Protein AF-A0A8T6HHS9-F1 (afdb_monomer_lite)

Secondary structure (DSSP, 8-state):
------------HHHHHHHHHHHHHHHH-TTHHHHHHHHTTS-HHHHHHHHTTSPP---SPPPPPPSSPPPPGGGSHHHHHHHHHHHHTT--HHHHHHHHHHHHHHHHHTTT--GGG--HHHHHHHHHHHHTT-SS-HHHHHHHHHHHHHT-S-HHHHHHHHHHHHHHHHHHHHHHHHHHH--

pLDDT: mean 82.81, std 14.99, range [38.25, 95.88]

Sequence (183 aa):
MPPSSSSNSELSQPAIARHERLRSWWDSGSGGAMVYNELRRIPASVWTDALDRFPEDDGPEPVPPPDRPPARVVDLPEVLALRALLMDRRVAFDTV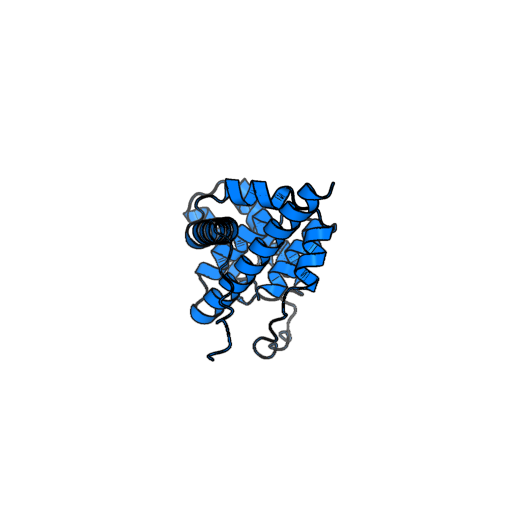DRWIRALTQATRMLDYERPLVWTADQVAGRLVQIVSGGEGSTWSTLEVVRELWDWHPDRPFIEAQSERLLVWLETLLADRDQGTAGS

Structure (mmCIF, N/CA/C/O backbone):
data_AF-A0A8T6HHS9-F1
#
_entry.id   AF-A0A8T6HHS9-F1
#
loop_
_atom_site.group_PDB
_atom_site.id
_atom_site.type_symbol
_atom_site.label_atom_id
_atom_site.label_alt_id
_atom_site.label_comp_id
_atom_site.label_asym_id
_atom_site.label_entity_id
_atom_site.label_seq_id
_atom_site.pdbx_PDB_ins_code
_atom_site.Cartn_x
_atom_site.Cartn_y
_atom_site.Cartn_z
_atom_site.occupancy
_atom_site.B_iso_or_equiv
_atom_site.auth_seq_id
_atom_site.auth_comp_id
_atom_site.auth_asym_id
_atom_site.auth_atom_id
_atom_site.pdbx_PDB_model_num
ATOM 1 N N . MET A 1 1 ? -20.884 46.497 1.859 1.00 46.91 1 MET A N 1
ATOM 2 C CA . MET A 1 1 ? -21.021 45.032 1.985 1.00 46.91 1 MET A CA 1
ATOM 3 C C . MET A 1 1 ? -19.978 44.381 1.099 1.00 46.91 1 MET A C 1
ATOM 5 O O . MET A 1 1 ? -20.001 44.663 -0.092 1.00 46.91 1 MET A O 1
ATOM 9 N N . PRO A 1 2 ? -19.101 43.529 1.635 1.00 38.38 2 PRO A N 1
ATOM 10 C CA . PRO A 1 2 ? -18.577 42.408 0.874 1.00 38.38 2 PRO A CA 1
ATOM 11 C C . PRO A 1 2 ? -19.141 41.099 1.452 1.00 38.38 2 PRO A C 1
ATOM 13 O O . PRO A 1 2 ? -19.185 40.953 2.676 1.00 38.38 2 PRO A O 1
ATOM 16 N N . PRO A 1 3 ? -19.598 40.151 0.621 1.00 53.94 3 PRO A N 1
ATOM 17 C CA . PRO A 1 3 ? -19.784 38.784 1.055 1.00 53.94 3 PRO A CA 1
ATOM 18 C C . PRO A 1 3 ? -18.560 37.925 0.709 1.00 53.94 3 PRO A C 1
ATOM 20 O O . PRO A 1 3 ? -17.785 38.232 -0.196 1.00 53.94 3 PRO A O 1
ATOM 23 N N . SER A 1 4 ? -18.510 36.804 1.422 1.00 41.66 4 SER A N 1
ATOM 24 C CA . SER A 1 4 ? -17.906 35.534 1.021 1.00 41.66 4 SER A CA 1
ATOM 25 C C . SER A 1 4 ? -16.429 35.337 1.341 1.00 41.66 4 SER A C 1
ATOM 27 O O . SER A 1 4 ? -15.538 35.457 0.508 1.00 41.66 4 SER A O 1
ATOM 29 N N . SER A 1 5 ? -16.241 34.951 2.604 1.00 40.31 5 SER A N 1
ATOM 30 C CA . SER A 1 5 ? -15.406 33.842 3.061 1.00 40.31 5 SER A CA 1
ATOM 31 C C . SER A 1 5 ? -14.833 32.964 1.947 1.00 40.31 5 SER A C 1
ATOM 33 O O . SER A 1 5 ? -15.553 32.196 1.307 1.00 40.31 5 SER A O 1
ATOM 35 N N . SER A 1 6 ? -13.515 33.017 1.795 1.00 38.25 6 SER A N 1
ATOM 36 C CA . SER A 1 6 ? -12.747 31.935 1.195 1.00 38.25 6 SER A CA 1
ATOM 37 C C . SER A 1 6 ? -12.799 30.737 2.141 1.00 38.25 6 SER A C 1
ATOM 39 O O . SER A 1 6 ? -12.168 30.740 3.197 1.00 38.25 6 SER A O 1
ATOM 41 N N . SER A 1 7 ? -13.577 29.722 1.778 1.00 43.09 7 SER A N 1
ATOM 42 C CA . SER A 1 7 ? -13.493 28.384 2.358 1.00 43.09 7 SER A CA 1
ATOM 43 C C . SER A 1 7 ? -12.181 27.733 1.917 1.00 43.09 7 SER A C 1
ATOM 45 O O . SER A 1 7 ? -12.165 26.942 0.982 1.00 43.09 7 SER A O 1
ATOM 47 N N . ASN A 1 8 ? -11.071 28.086 2.564 1.00 40.41 8 ASN A N 1
ATOM 48 C CA . ASN A 1 8 ? -9.883 27.242 2.548 1.00 40.41 8 ASN A CA 1
ATOM 49 C C . ASN A 1 8 ? -10.022 26.261 3.708 1.00 40.41 8 ASN A C 1
ATOM 51 O O . ASN A 1 8 ? -10.000 26.659 4.870 1.00 40.41 8 ASN A O 1
ATOM 55 N N . SER A 1 9 ? -10.223 24.991 3.371 1.00 45.00 9 SER A N 1
ATOM 56 C CA . SER A 1 9 ? -10.174 23.865 4.296 1.00 45.00 9 SER A CA 1
ATOM 57 C C . SER A 1 9 ? -8.789 23.803 4.944 1.00 45.00 9 SER A C 1
ATOM 59 O O . SER A 1 9 ? -7.873 23.177 4.418 1.00 45.00 9 SER A O 1
ATOM 61 N N . GLU A 1 10 ? -8.612 24.490 6.070 1.00 48.03 10 GLU A N 1
ATOM 62 C CA . GLU A 1 10 ? -7.454 24.305 6.937 1.00 48.03 10 GLU A CA 1
ATOM 63 C C . GLU A 1 10 ? -7.558 22.899 7.533 1.00 48.03 10 GLU A C 1
ATOM 65 O O . GLU A 1 10 ? -8.377 22.630 8.415 1.00 48.03 10 GLU A O 1
ATOM 70 N N . LEU A 1 11 ? -6.758 21.969 7.008 1.00 55.38 11 LEU A N 1
ATOM 71 C CA . LEU A 1 11 ? -6.528 20.688 7.664 1.00 55.38 11 LEU A CA 1
ATOM 72 C C . LEU A 1 11 ? -6.139 20.976 9.120 1.00 55.38 11 LEU A C 1
ATOM 74 O O . LEU A 1 11 ? -5.252 21.787 9.388 1.00 55.38 11 LEU A O 1
ATOM 78 N N . SER A 1 12 ? -6.825 20.344 10.074 1.00 68.31 12 SER A N 1
ATOM 79 C CA . SER A 1 12 ? -6.506 20.531 11.491 1.00 68.31 12 SER A CA 1
ATOM 80 C C . SER A 1 12 ? -5.028 20.177 11.747 1.00 68.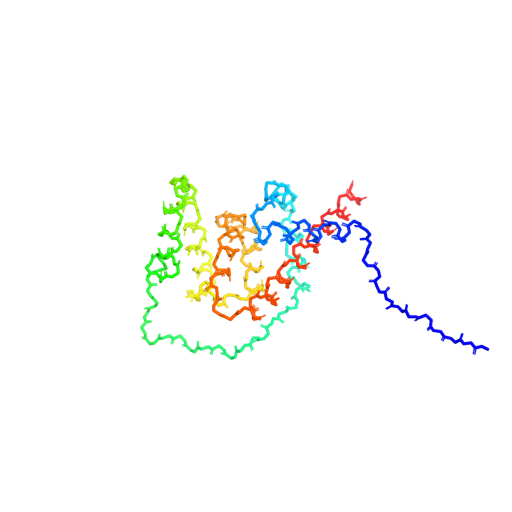31 12 SER A C 1
ATOM 82 O O . SER A 1 12 ? -4.503 19.254 11.128 1.00 68.31 12 SER A O 1
ATOM 84 N N . GLN A 1 13 ? -4.335 20.878 12.657 1.00 68.75 13 GLN A N 1
ATOM 85 C CA . GLN A 1 13 ? -2.924 20.585 12.993 1.00 68.75 13 GLN A CA 1
ATOM 86 C C . GLN A 1 13 ? -2.625 19.083 13.229 1.00 68.75 13 GLN A C 1
ATOM 88 O O . GLN A 1 13 ? -1.569 18.618 12.798 1.00 68.75 13 GLN A O 1
ATOM 93 N N . PRO A 1 14 ? -3.531 18.290 13.845 1.00 76.31 14 PRO A N 1
ATOM 94 C CA . PRO A 1 14 ? -3.365 16.840 13.950 1.00 76.31 14 PRO A CA 1
ATOM 95 C C . PRO A 1 14 ? -3.346 16.088 12.610 1.00 76.31 14 PRO A C 1
ATOM 97 O O . PRO A 1 14 ? -2.620 15.104 12.488 1.00 76.31 14 PRO A O 1
ATOM 100 N N . ALA A 1 15 ? -4.123 16.526 11.615 1.00 75.62 15 ALA A N 1
ATOM 101 C CA . ALA A 1 15 ? -4.155 15.928 10.278 1.00 75.62 15 ALA A CA 1
ATOM 102 C C . ALA A 1 15 ? -2.833 16.176 9.533 1.00 75.62 15 ALA A C 1
ATOM 104 O O . ALA A 1 15 ? -2.194 15.227 9.089 1.00 75.62 15 ALA A O 1
ATOM 105 N N . ILE A 1 16 ? -2.338 17.421 9.546 1.00 80.00 16 ILE A N 1
ATOM 106 C CA . ILE A 1 16 ? -1.045 17.791 8.938 1.00 80.00 16 ILE A CA 1
ATOM 107 C C . ILE A 1 16 ? 0.098 16.957 9.534 1.00 80.00 16 ILE A C 1
ATOM 109 O O . ILE A 1 16 ? 0.849 16.315 8.803 1.00 80.00 16 ILE A O 1
ATOM 113 N N . ALA A 1 17 ? 0.186 16.882 10.866 1.00 85.25 17 ALA A N 1
ATOM 114 C CA . ALA A 1 17 ? 1.224 16.096 11.533 1.00 85.25 17 ALA A CA 1
ATOM 115 C C . ALA A 1 17 ? 1.117 14.589 11.229 1.00 85.25 17 ALA A C 1
ATOM 117 O O . ALA A 1 17 ? 2.125 13.880 11.176 1.00 85.25 17 ALA A O 1
ATOM 118 N N . ARG A 1 18 ? -0.099 14.062 11.035 1.00 88.00 18 ARG A N 1
ATOM 119 C CA . ARG A 1 18 ? -0.305 12.665 10.637 1.00 88.00 18 ARG A CA 1
ATOM 120 C C . ARG A 1 18 ? 0.185 12.428 9.211 1.00 88.00 18 ARG A C 1
ATOM 122 O O . ARG A 1 18 ? 0.941 11.480 8.997 1.00 88.00 18 ARG A O 1
ATOM 129 N N . HIS A 1 19 ? -0.201 13.299 8.287 1.00 89.06 19 HIS A N 1
ATOM 130 C CA . HIS A 1 19 ? 0.193 13.236 6.888 1.00 89.06 19 HIS A CA 1
ATOM 131 C C . HIS A 1 19 ? 1.718 13.309 6.721 1.00 89.06 19 HIS A C 1
ATOM 133 O O . HIS A 1 19 ? 2.312 12.464 6.057 1.00 89.06 19 HIS A O 1
ATOM 139 N N . GLU A 1 20 ? 2.382 14.251 7.396 1.00 90.00 20 GLU A N 1
ATOM 140 C CA . GLU A 1 20 ? 3.845 14.386 7.365 1.00 90.00 20 GLU A CA 1
ATOM 141 C C . GLU A 1 20 ? 4.565 13.133 7.877 1.00 90.00 20 GLU A C 1
ATOM 143 O O . GLU A 1 20 ? 5.591 12.735 7.326 1.00 90.00 20 GLU A O 1
ATOM 148 N N . ARG A 1 21 ? 4.027 12.465 8.906 1.00 90.88 21 ARG A N 1
ATOM 149 C CA . ARG A 1 21 ? 4.598 11.205 9.413 1.00 90.88 21 ARG A CA 1
ATOM 150 C C . ARG A 1 21 ? 4.434 10.062 8.423 1.00 90.88 21 ARG A C 1
ATOM 152 O O . ARG A 1 21 ? 5.381 9.304 8.229 1.00 90.88 21 ARG A O 1
ATOM 159 N N . LEU A 1 22 ? 3.255 9.937 7.814 1.00 94.38 22 LEU A N 1
ATOM 160 C CA . LEU A 1 22 ? 3.012 8.944 6.770 1.00 94.38 22 LEU A CA 1
ATOM 161 C C . LEU A 1 22 ? 3.950 9.171 5.581 1.00 94.38 22 LEU A C 1
ATOM 163 O O . LEU A 1 22 ? 4.595 8.229 5.133 1.00 94.38 22 LEU A O 1
ATOM 167 N N . ARG A 1 23 ? 4.101 10.424 5.148 1.00 93.94 23 ARG A N 1
ATOM 168 C CA . ARG A 1 23 ? 5.021 10.819 4.079 1.00 93.94 23 ARG A CA 1
ATOM 169 C C . ARG A 1 23 ? 6.482 10.544 4.438 1.00 93.94 23 ARG A C 1
ATOM 171 O O . ARG A 1 23 ? 7.198 9.931 3.661 1.00 93.94 23 ARG A O 1
ATOM 178 N N . SER A 1 24 ? 6.917 10.894 5.650 1.00 93.31 24 SER A N 1
ATOM 179 C CA . SER A 1 24 ? 8.280 10.608 6.121 1.00 93.31 24 SER A CA 1
ATOM 180 C C . SER A 1 24 ? 8.592 9.108 6.125 1.00 93.31 24 SER A C 1
ATOM 182 O O . SER A 1 24 ? 9.685 8.702 5.714 1.00 93.31 24 SER A O 1
ATOM 184 N N . TRP A 1 25 ? 7.631 8.281 6.543 1.00 94.69 25 TRP A N 1
ATOM 185 C CA . TRP A 1 25 ? 7.747 6.830 6.429 1.00 94.69 25 TRP A CA 1
ATOM 186 C C . TRP A 1 25 ? 7.787 6.373 4.973 1.00 94.69 25 TRP A C 1
ATOM 188 O O . TRP A 1 25 ? 8.644 5.562 4.633 1.00 94.69 25 TRP A O 1
ATOM 198 N N . TRP A 1 26 ? 6.920 6.900 4.114 1.00 95.06 26 TRP A N 1
ATOM 199 C CA . TRP A 1 26 ? 6.887 6.542 2.700 1.00 95.06 26 TRP A CA 1
ATOM 200 C C . TRP A 1 26 ? 8.219 6.827 1.995 1.00 95.06 26 TRP A C 1
ATOM 202 O O . TRP A 1 26 ? 8.799 5.944 1.366 1.00 95.06 26 TRP A O 1
ATOM 212 N N . ASP A 1 27 ? 8.760 8.026 2.189 1.00 91.75 27 ASP A N 1
ATOM 213 C CA . ASP A 1 27 ? 9.940 8.486 1.459 1.00 91.75 27 ASP A CA 1
ATOM 214 C C . ASP A 1 27 ? 11.243 7.858 1.971 1.00 91.75 27 ASP A C 1
ATOM 216 O O . ASP A 1 27 ? 12.204 7.703 1.221 1.00 91.75 27 ASP A O 1
ATOM 220 N N . SER A 1 28 ? 11.316 7.514 3.262 1.00 88.50 28 SER A N 1
ATOM 221 C CA . SER A 1 28 ? 12.589 7.128 3.896 1.00 88.50 28 SER A CA 1
ATOM 222 C C . SER A 1 28 ? 12.554 5.829 4.699 1.00 88.50 28 SER A C 1
ATOM 224 O O . SER A 1 28 ? 13.580 5.408 5.232 1.00 88.50 28 SER A O 1
ATOM 226 N N . GLY A 1 29 ? 11.383 5.215 4.869 1.00 87.31 29 GLY A N 1
ATOM 227 C CA . GLY A 1 29 ? 11.155 4.114 5.812 1.00 87.31 29 GLY A CA 1
ATOM 228 C C . GLY A 1 29 ? 11.187 4.536 7.291 1.00 87.31 29 GLY A C 1
ATOM 229 O O . GLY A 1 29 ? 10.898 3.729 8.181 1.00 87.31 29 GLY A O 1
ATOM 230 N N . SER A 1 30 ? 11.515 5.797 7.593 1.00 87.19 30 SER A N 1
ATOM 231 C CA . SER A 1 30 ? 11.638 6.295 8.966 1.00 87.19 30 SER A CA 1
ATOM 232 C C . SER A 1 30 ? 10.291 6.322 9.678 1.00 87.19 30 SER A C 1
ATOM 234 O O . SER A 1 30 ? 9.280 6.734 9.128 1.00 87.19 30 SER A O 1
ATOM 236 N N . GLY A 1 31 ? 10.255 5.897 10.942 1.00 85.44 31 GLY A N 1
ATOM 237 C CA . GLY A 1 31 ? 9.013 5.917 11.722 1.00 85.44 31 GLY A CA 1
ATOM 238 C C . GLY A 1 31 ? 7.999 4.826 11.353 1.00 85.44 31 GLY A C 1
ATOM 239 O O . GLY A 1 31 ? 6.914 4.803 11.935 1.00 85.44 31 GLY A O 1
ATOM 240 N N . GLY A 1 32 ? 8.350 3.867 10.485 1.00 89.00 32 GLY A N 1
ATOM 241 C CA . GLY A 1 32 ? 7.439 2.793 10.070 1.00 89.00 32 GLY A CA 1
ATOM 242 C C . GLY A 1 32 ? 6.858 1.976 11.230 1.00 89.00 32 GLY A C 1
ATOM 243 O O . GLY A 1 32 ? 5.679 1.639 11.227 1.00 89.00 32 GLY A O 1
ATOM 244 N N . ALA A 1 33 ? 7.620 1.749 12.306 1.00 89.75 33 ALA A N 1
ATOM 245 C CA . ALA A 1 33 ? 7.109 1.062 13.499 1.00 89.75 33 ALA A CA 1
ATOM 246 C C . ALA A 1 33 ? 5.920 1.787 14.161 1.00 89.75 33 ALA A C 1
ATOM 248 O O . ALA A 1 33 ? 5.048 1.144 14.749 1.00 89.75 33 ALA A O 1
ATOM 249 N N . MET A 1 34 ? 5.872 3.118 14.087 1.00 90.44 34 MET A N 1
ATOM 250 C CA . MET A 1 34 ? 4.761 3.909 14.612 1.00 90.44 34 MET A CA 1
ATOM 251 C C . MET A 1 34 ? 3.539 3.792 13.700 1.00 90.44 34 MET A C 1
ATOM 253 O O . MET A 1 34 ? 2.471 3.435 14.191 1.00 90.44 34 MET A O 1
ATOM 257 N N . VAL A 1 35 ? 3.721 3.976 12.387 1.00 91.50 35 VAL A N 1
ATOM 258 C CA . VAL A 1 35 ? 2.655 3.818 11.380 1.00 91.50 35 VAL A CA 1
ATOM 259 C C . VAL A 1 35 ? 2.041 2.418 11.463 1.00 91.50 35 VAL A C 1
ATOM 261 O O . VAL A 1 35 ? 0.827 2.271 11.591 1.00 91.50 35 VAL A O 1
ATOM 264 N N . TYR A 1 36 ? 2.876 1.379 11.524 1.00 92.44 36 TYR A N 1
ATOM 265 C CA . TYR A 1 36 ? 2.446 -0.001 11.737 1.00 92.44 36 TYR A CA 1
ATOM 266 C C . TYR A 1 36 ? 1.564 -0.160 12.983 1.00 92.44 36 TYR A C 1
ATOM 268 O O . TYR A 1 36 ? 0.515 -0.806 12.939 1.00 92.44 36 TYR A O 1
ATOM 276 N N . ASN A 1 37 ? 1.983 0.419 14.112 1.00 91.75 37 ASN A N 1
ATOM 277 C CA . ASN A 1 37 ? 1.241 0.321 15.365 1.00 91.75 37 ASN A CA 1
ATOM 278 C C . ASN A 1 37 ? -0.114 1.032 15.320 1.00 91.75 37 ASN A C 1
ATOM 280 O O . ASN A 1 37 ? -1.034 0.603 16.020 1.00 91.75 37 ASN A O 1
ATOM 284 N N . GLU A 1 38 ? -0.238 2.098 14.533 1.00 91.12 38 GLU A N 1
ATOM 285 C CA . GLU A 1 38 ? -1.504 2.793 14.328 1.00 91.12 38 GLU A CA 1
ATOM 286 C C . GLU A 1 38 ? -2.431 1.987 13.405 1.00 91.12 38 GLU A C 1
ATOM 288 O O . GLU A 1 38 ? -3.575 1.726 13.785 1.00 91.12 38 GLU A O 1
ATOM 293 N N . LEU A 1 39 ? -1.921 1.514 12.261 1.00 92.12 39 LEU A N 1
ATOM 294 C CA . LEU A 1 39 ? -2.693 0.770 11.259 1.00 92.12 39 LEU A CA 1
ATOM 295 C C . LEU A 1 39 ? -3.185 -0.590 11.769 1.00 92.12 39 LEU A C 1
ATOM 297 O O . LEU A 1 39 ? -4.332 -0.964 11.531 1.00 92.12 39 LEU A O 1
ATOM 301 N N . ARG A 1 40 ? -2.362 -1.331 12.526 1.00 91.62 40 ARG A N 1
ATOM 302 C CA . ARG A 1 40 ? -2.722 -2.680 13.015 1.00 91.62 40 ARG A CA 1
ATOM 303 C C . ARG A 1 40 ? -3.904 -2.708 13.991 1.00 91.62 40 ARG A C 1
ATOM 305 O O . ARG A 1 40 ? -4.339 -3.787 14.380 1.00 91.62 40 ARG A O 1
ATOM 312 N N . ARG A 1 41 ? -4.341 -1.545 14.481 1.00 90.44 41 ARG A N 1
ATOM 313 C CA . ARG A 1 41 ? -5.452 -1.395 15.436 1.00 90.44 41 ARG A CA 1
ATOM 314 C C . ARG A 1 41 ? -6.761 -0.995 14.757 1.00 90.44 41 ARG A C 1
ATOM 316 O O . ARG A 1 41 ? -7.768 -0.865 15.444 1.00 90.44 41 ARG A O 1
ATOM 323 N N . ILE A 1 42 ? -6.743 -0.764 13.447 1.00 92.06 42 ILE A N 1
ATOM 324 C CA . ILE A 1 42 ? -7.921 -0.342 12.694 1.00 92.06 42 ILE A CA 1
ATOM 325 C C . ILE A 1 42 ? -8.787 -1.577 12.393 1.00 92.06 42 ILE A C 1
ATOM 327 O O . ILE A 1 42 ? -8.267 -2.544 11.828 1.00 92.06 42 ILE A O 1
ATOM 331 N N . PRO A 1 43 ? -10.082 -1.579 12.758 1.00 92.19 43 PRO A N 1
ATOM 332 C CA . PRO A 1 43 ? -10.982 -2.694 12.475 1.00 92.19 43 PRO A CA 1
ATOM 333 C C . PRO A 1 43 ? -11.308 -2.783 10.977 1.00 92.19 43 PRO A C 1
ATOM 335 O O . PRO A 1 43 ? -11.392 -1.763 10.298 1.00 92.19 43 PRO A O 1
ATOM 338 N N . ALA A 1 44 ? -11.540 -3.997 10.465 1.00 92.56 44 ALA A N 1
ATOM 339 C CA . ALA A 1 44 ? -11.784 -4.251 9.037 1.00 92.56 44 ALA A CA 1
ATOM 340 C C . ALA A 1 44 ? -12.973 -3.463 8.443 1.00 92.56 44 ALA A C 1
ATOM 342 O O . ALA A 1 44 ? -12.953 -3.123 7.262 1.00 92.56 44 ALA A O 1
ATOM 343 N N . SER A 1 45 ? -13.979 -3.118 9.255 1.00 93.06 45 SER A N 1
ATOM 344 C CA . SER A 1 45 ? -15.088 -2.260 8.820 1.00 93.06 45 SER A CA 1
ATOM 345 C C . SER A 1 45 ? -14.603 -0.874 8.393 1.00 93.06 45 SER A C 1
ATOM 347 O O . SER A 1 45 ? -14.939 -0.430 7.309 1.00 93.06 45 SER A O 1
ATOM 349 N N . VAL A 1 46 ? -13.711 -0.250 9.170 1.00 94.56 46 VAL A N 1
ATOM 350 C CA . VAL A 1 46 ? -13.139 1.069 8.842 1.00 94.56 46 VAL A CA 1
ATOM 351 C C . VAL A 1 46 ? -12.286 1.001 7.574 1.00 94.56 46 VAL A C 1
ATOM 353 O O . VAL A 1 46 ? -12.308 1.928 6.770 1.00 94.56 46 VAL A O 1
ATOM 356 N N . TRP A 1 47 ? -11.578 -0.114 7.358 1.00 94.62 47 TRP A N 1
ATOM 357 C CA . TRP A 1 47 ? -10.867 -0.361 6.100 1.00 94.62 47 TRP A CA 1
ATOM 358 C C . TRP A 1 47 ? -11.804 -0.364 4.891 1.00 94.62 47 TRP A C 1
ATOM 360 O O . TRP A 1 47 ? -11.507 0.271 3.882 1.00 94.62 47 TRP A O 1
ATOM 370 N N . THR A 1 48 ? -12.935 -1.054 5.020 1.00 93.12 48 THR A N 1
ATOM 371 C CA . THR A 1 48 ? -13.946 -1.168 3.964 1.00 93.12 48 THR A CA 1
ATOM 372 C C . THR A 1 48 ? -14.624 0.180 3.711 1.00 93.12 48 THR A C 1
ATOM 374 O O . THR A 1 48 ? -14.603 0.667 2.586 1.00 93.12 48 THR A O 1
ATOM 377 N N . ASP A 1 49 ? -15.091 0.852 4.766 1.00 92.56 49 ASP A N 1
ATOM 378 C CA . ASP A 1 49 ? -15.770 2.149 4.670 1.00 92.56 49 ASP A CA 1
ATOM 379 C C . ASP A 1 49 ? -14.875 3.236 4.045 1.00 92.56 49 ASP A C 1
ATOM 381 O O . ASP A 1 49 ? -15.356 4.177 3.411 1.00 92.56 49 ASP A O 1
ATOM 385 N N . ALA A 1 50 ? -13.558 3.183 4.269 1.00 92.81 50 ALA A N 1
ATOM 386 C CA . ALA A 1 50 ? -12.615 4.111 3.645 1.00 92.81 50 ALA A CA 1
ATOM 387 C C . ALA A 1 50 ? -12.351 3.783 2.175 1.00 92.81 50 ALA A C 1
ATOM 389 O O . ALA A 1 50 ? -12.169 4.705 1.385 1.00 92.81 50 ALA A O 1
ATOM 390 N N . LEU A 1 51 ? -12.327 2.501 1.796 1.00 93.19 51 LEU A N 1
ATOM 391 C CA . LEU A 1 51 ? -12.216 2.093 0.394 1.00 93.19 51 LEU A CA 1
ATOM 392 C C . LEU A 1 51 ? -13.449 2.512 -0.411 1.00 93.19 51 LEU A C 1
ATOM 394 O O . LEU A 1 51 ? -13.286 3.045 -1.499 1.00 93.19 51 LEU A O 1
ATOM 398 N N . ASP A 1 52 ? -14.654 2.379 0.145 1.00 90.81 52 ASP A N 1
ATOM 399 C CA . ASP A 1 52 ? -15.899 2.790 -0.526 1.00 90.81 52 ASP A CA 1
ATOM 400 C C . ASP A 1 52 ? -15.951 4.302 -0.827 1.00 90.81 52 ASP A C 1
ATOM 402 O O . ASP A 1 52 ? -16.670 4.753 -1.718 1.00 90.81 52 ASP A O 1
ATOM 406 N N . ARG A 1 53 ? -15.186 5.106 -0.078 1.00 90.12 53 ARG A N 1
ATOM 407 C CA . ARG A 1 53 ? -15.018 6.552 -0.298 1.00 90.12 53 ARG A CA 1
ATOM 408 C C . ARG A 1 53 ? -13.793 6.894 -1.143 1.00 90.12 53 ARG A C 1
ATOM 410 O O . ARG A 1 53 ? -13.564 8.075 -1.408 1.00 90.12 53 ARG A O 1
ATOM 417 N N . PHE A 1 54 ? -12.980 5.906 -1.510 1.00 90.69 54 PHE A N 1
ATOM 418 C CA . PHE A 1 54 ? -11.734 6.138 -2.217 1.00 90.69 54 PHE A CA 1
ATOM 419 C C . PHE A 1 54 ? -12.018 6.293 -3.713 1.00 90.69 54 PHE A C 1
ATOM 421 O O . PHE A 1 54 ? -12.518 5.354 -4.327 1.00 90.69 54 PHE A O 1
ATOM 428 N N . PRO A 1 55 ? -11.754 7.469 -4.311 1.00 82.56 55 PRO A N 1
ATOM 429 C CA . PRO A 1 55 ? -12.034 7.674 -5.723 1.00 82.56 55 PRO A CA 1
ATOM 430 C C . PRO A 1 55 ? -11.191 6.714 -6.558 1.00 82.56 55 PRO A C 1
ATOM 432 O O . PRO A 1 55 ? -9.962 6.721 -6.440 1.00 82.56 55 PRO A O 1
ATOM 435 N N . GLU A 1 56 ? -11.853 5.918 -7.395 1.00 78.50 56 GLU A N 1
ATOM 436 C CA . GLU A 1 56 ? -11.199 5.101 -8.415 1.00 78.50 56 GLU A CA 1
ATOM 437 C C . GLU A 1 56 ? -10.431 6.012 -9.381 1.00 78.50 56 GLU A C 1
ATOM 439 O O . GLU A 1 56 ? -10.857 7.130 -9.684 1.00 78.50 56 GLU A O 1
ATOM 444 N N . ASP A 1 57 ? -9.262 5.555 -9.816 1.00 75.00 57 ASP A N 1
ATOM 445 C CA . ASP A 1 57 ? -8.527 6.188 -10.905 1.00 75.00 57 ASP A CA 1
ATOM 446 C C . ASP A 1 57 ? -8.737 5.331 -12.136 1.00 75.00 57 ASP A C 1
ATOM 448 O O . ASP A 1 57 ? -8.256 4.201 -12.198 1.00 75.00 57 ASP A O 1
ATOM 452 N N . ASP A 1 58 ? -9.479 5.881 -13.098 1.00 61.34 58 ASP A N 1
ATOM 453 C CA . ASP A 1 58 ? -9.750 5.221 -14.374 1.00 61.34 58 ASP A CA 1
ATOM 454 C C . ASP A 1 58 ? -8.449 4.870 -15.117 1.00 61.34 58 ASP A C 1
ATOM 456 O O . ASP A 1 58 ? -8.454 3.980 -15.968 1.00 61.34 58 ASP A O 1
ATOM 460 N N . GLY A 1 59 ? -7.333 5.535 -14.777 1.00 60.00 59 GLY A N 1
ATOM 461 C CA . GLY A 1 59 ? -6.007 5.226 -15.287 1.00 60.00 59 GLY A CA 1
ATOM 462 C C . GLY A 1 59 ? -5.908 5.290 -16.819 1.00 60.00 59 GLY A C 1
ATOM 463 O O . GLY A 1 59 ? -6.830 5.707 -17.526 1.00 60.00 59 GLY A O 1
ATOM 464 N N . PRO A 1 60 ? -4.750 4.930 -17.388 1.00 56.59 60 PRO A N 1
ATOM 465 C CA . PRO A 1 60 ? -4.664 4.638 -18.812 1.00 56.59 60 PRO A CA 1
ATOM 466 C C . PRO A 1 60 ? -5.400 3.328 -19.143 1.00 56.59 60 PRO A C 1
ATOM 468 O O . PRO A 1 60 ? -5.480 2.422 -18.317 1.00 56.59 60 PRO A O 1
ATOM 471 N N . GLU A 1 61 ? -5.900 3.219 -20.378 1.00 51.22 61 GLU A N 1
ATOM 472 C CA . GLU A 1 61 ? -6.661 2.058 -20.859 1.00 51.22 61 GLU A CA 1
ATOM 473 C C . GLU A 1 61 ? -5.910 0.735 -20.575 1.00 51.22 61 GLU A C 1
ATOM 475 O O . GLU A 1 61 ? -4.713 0.635 -20.879 1.00 51.22 61 GLU A O 1
ATOM 480 N N . PRO A 1 62 ? -6.574 -0.282 -19.990 1.00 49.84 62 PRO A N 1
ATOM 481 C CA . PRO A 1 62 ? -5.918 -1.522 -19.602 1.00 49.84 62 PRO A CA 1
ATOM 482 C C . PRO A 1 62 ? -5.305 -2.214 -20.820 1.00 49.84 62 PRO A C 1
ATOM 484 O O . PRO A 1 62 ? -5.971 -2.472 -21.825 1.00 49.84 62 PRO A O 1
ATOM 487 N N . VAL A 1 63 ? -4.017 -2.551 -20.725 1.00 51.28 63 VAL A N 1
ATOM 488 C CA . VAL A 1 63 ? -3.341 -3.333 -21.763 1.00 51.28 63 VAL A CA 1
ATOM 489 C C . VAL A 1 63 ? -3.902 -4.758 -21.717 1.00 51.28 63 VAL A C 1
ATOM 491 O O . VAL A 1 63 ? -3.877 -5.375 -20.649 1.00 51.28 63 VAL A O 1
ATOM 494 N N . PRO A 1 64 ? -4.400 -5.311 -22.840 1.00 44.75 64 PRO A N 1
ATOM 495 C CA . PRO A 1 64 ? -4.966 -6.650 -22.845 1.00 44.75 64 PRO A CA 1
ATOM 496 C C . PRO A 1 64 ? -3.932 -7.684 -22.374 1.00 44.75 64 PRO A C 1
ATOM 498 O O . PRO A 1 64 ? -2.739 -7.555 -22.681 1.00 44.75 64 PRO A O 1
ATOM 501 N N . PRO A 1 65 ? -4.374 -8.714 -21.628 1.00 47.06 65 PRO A N 1
ATOM 502 C CA . PRO A 1 65 ? -3.477 -9.722 -21.088 1.00 47.06 65 PRO A CA 1
ATOM 503 C C . PRO A 1 65 ? -2.725 -10.428 -22.227 1.00 47.06 65 PRO A C 1
ATOM 505 O O . PRO A 1 65 ? -3.299 -10.660 -23.294 1.00 47.06 65 PRO A O 1
ATOM 508 N N . PRO A 1 66 ? -1.440 -10.772 -22.034 1.00 51.44 66 PRO A N 1
ATOM 509 C CA . PRO A 1 66 ? -0.656 -11.439 -23.066 1.00 51.44 66 PRO A CA 1
ATOM 510 C C . PRO A 1 66 ? -1.270 -12.797 -23.446 1.00 51.44 66 PRO A C 1
ATOM 512 O O . PRO A 1 66 ? -1.793 -13.511 -22.595 1.00 51.44 66 PRO A O 1
ATOM 515 N N . ASP A 1 67 ? -1.108 -13.212 -24.709 1.00 61.72 67 ASP A N 1
ATOM 516 C CA . ASP A 1 67 ? -1.612 -14.497 -25.244 1.00 61.72 67 ASP A CA 1
ATOM 517 C C . ASP A 1 67 ? -1.047 -15.747 -24.540 1.00 61.72 67 ASP A C 1
ATOM 519 O O . ASP A 1 67 ? -1.495 -16.874 -24.769 1.00 61.72 67 ASP A O 1
ATOM 523 N N . ARG A 1 68 ? -0.013 -15.580 -23.708 1.00 59.81 68 ARG A N 1
ATOM 524 C CA . ARG A 1 68 ? 0.588 -16.653 -22.915 1.00 59.81 68 ARG A CA 1
ATOM 525 C C . ARG A 1 68 ? 0.179 -16.505 -21.456 1.00 59.81 68 ARG A C 1
ATOM 527 O O . ARG A 1 68 ? 0.156 -15.380 -20.961 1.00 59.81 68 ARG A O 1
ATOM 534 N N . PRO A 1 69 ? -0.054 -17.629 -20.750 1.00 57.12 69 PRO A N 1
ATOM 535 C CA . PRO A 1 69 ? -0.318 -17.585 -19.320 1.00 57.12 69 PRO A CA 1
ATOM 536 C C . PRO A 1 69 ? 0.787 -16.778 -18.625 1.00 57.12 69 PRO A C 1
ATOM 538 O O . PRO A 1 69 ? 1.961 -16.939 -18.991 1.00 57.12 69 PRO A O 1
ATOM 541 N N . PRO A 1 70 ? 0.433 -15.908 -17.662 1.00 62.38 70 PRO A N 1
ATOM 542 C CA . PRO A 1 70 ? 1.415 -15.086 -16.979 1.00 62.38 70 PRO A CA 1
ATOM 543 C C . PRO A 1 70 ? 2.488 -15.989 -16.373 1.00 62.38 70 PRO A C 1
ATOM 545 O O . PRO A 1 70 ? 2.210 -17.113 -15.933 1.00 62.38 70 PRO A O 1
ATOM 548 N N . ALA A 1 71 ? 3.733 -15.507 -16.367 1.00 68.31 71 ALA A N 1
ATOM 549 C CA . ALA A 1 71 ? 4.790 -16.170 -15.619 1.00 68.31 71 ALA A CA 1
ATOM 550 C C . ALA A 1 71 ? 4.297 -16.425 -14.186 1.00 68.31 71 ALA A C 1
ATOM 552 O O . ALA A 1 71 ? 3.477 -15.668 -13.652 1.00 68.31 71 ALA A O 1
ATOM 553 N N . ARG A 1 72 ? 4.784 -17.494 -13.541 1.00 80.25 72 ARG A N 1
ATOM 554 C CA . ARG A 1 72 ? 4.490 -17.668 -12.114 1.00 80.25 72 ARG A CA 1
ATOM 555 C C . ARG A 1 72 ? 4.912 -16.378 -11.424 1.00 80.25 72 ARG A C 1
ATOM 557 O O . ARG A 1 72 ? 5.985 -15.870 -11.709 1.00 80.25 72 ARG A O 1
ATOM 564 N N . VAL A 1 73 ? 4.092 -15.868 -10.511 1.00 82.12 73 VAL A N 1
ATOM 565 C CA . VAL A 1 73 ? 4.356 -14.573 -9.863 1.00 82.12 73 VAL A CA 1
ATOM 566 C C . VAL A 1 73 ? 5.775 -14.481 -9.290 1.00 82.12 73 VAL A C 1
ATOM 568 O O . VAL A 1 73 ? 6.426 -13.454 -9.408 1.00 82.12 73 VAL A O 1
ATOM 571 N N . VAL A 1 74 ? 6.289 -15.583 -8.735 1.00 83.62 74 VAL A N 1
ATOM 572 C CA . VAL A 1 74 ? 7.654 -15.674 -8.187 1.00 83.62 74 VAL A CA 1
ATOM 573 C C . VAL A 1 74 ? 8.772 -15.467 -9.218 1.00 83.62 74 VAL A C 1
ATOM 575 O O . VAL A 1 74 ? 9.895 -15.167 -8.825 1.00 83.62 74 VAL A O 1
ATOM 578 N N . ASP A 1 75 ? 8.457 -15.619 -10.502 1.00 85.38 75 ASP A N 1
ATOM 579 C CA . ASP A 1 75 ? 9.358 -15.460 -11.642 1.00 85.38 75 ASP A CA 1
ATOM 580 C C . ASP A 1 75 ? 9.186 -14.088 -12.324 1.00 85.38 75 ASP A C 1
ATOM 582 O O . ASP A 1 75 ? 9.870 -13.806 -13.310 1.00 85.38 75 ASP A O 1
ATOM 586 N N . LEU A 1 76 ? 8.285 -13.223 -11.832 1.00 85.00 76 LEU A N 1
ATOM 587 C CA . LEU A 1 76 ? 8.149 -11.864 -12.356 1.00 85.00 76 LEU A CA 1
ATOM 588 C C . LEU A 1 76 ? 9.446 -11.071 -12.126 1.00 85.00 76 LEU A C 1
ATOM 590 O O . LEU A 1 76 ? 10.021 -11.154 -11.032 1.00 85.00 76 LEU A O 1
ATOM 594 N N . PRO A 1 77 ? 9.895 -10.262 -13.106 1.00 84.50 77 PRO A N 1
ATOM 595 C CA . PRO A 1 77 ? 11.110 -9.459 -12.978 1.00 84.50 77 PRO A CA 1
ATOM 596 C C . PRO A 1 77 ? 11.148 -8.598 -11.710 1.00 84.50 77 PRO A C 1
ATOM 598 O O . PRO A 1 77 ? 12.187 -8.513 -11.066 1.00 84.50 77 PRO A O 1
ATOM 601 N N . GLU A 1 78 ? 10.017 -8.019 -11.311 1.00 84.75 78 GLU A N 1
ATOM 602 C CA . GLU A 1 78 ? 9.870 -7.179 -10.119 1.00 84.75 78 GLU A CA 1
A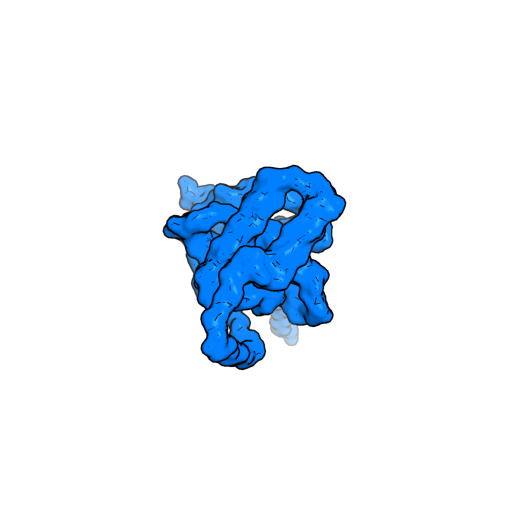TOM 603 C C . GLU A 1 78 ? 10.113 -7.963 -8.827 1.00 84.75 78 GLU A C 1
ATOM 605 O O . GLU A 1 78 ? 10.778 -7.477 -7.914 1.00 84.75 78 GLU A O 1
ATOM 610 N N . VAL A 1 79 ? 9.620 -9.204 -8.759 1.00 87.88 79 VAL A N 1
ATOM 611 C CA . VAL A 1 79 ? 9.806 -10.080 -7.594 1.00 87.88 79 VAL A CA 1
ATOM 612 C C . VAL A 1 79 ? 11.264 -10.517 -7.484 1.00 87.88 79 VAL A C 1
ATOM 614 O O . VAL A 1 79 ? 11.838 -10.515 -6.391 1.00 87.88 79 VAL A O 1
ATOM 617 N N . LEU A 1 80 ? 11.884 -10.862 -8.615 1.00 89.25 80 LEU A N 1
ATOM 618 C CA . LEU A 1 80 ? 13.297 -11.233 -8.670 1.00 89.25 80 LEU A CA 1
ATOM 619 C C . LEU A 1 80 ? 14.204 -10.045 -8.317 1.00 89.25 80 LEU A C 1
ATOM 621 O O . LEU A 1 80 ? 15.142 -10.212 -7.535 1.00 89.25 80 LEU A O 1
ATOM 625 N N . ALA A 1 81 ? 13.898 -8.854 -8.835 1.00 87.12 81 ALA A N 1
ATOM 626 C CA . ALA A 1 81 ? 14.622 -7.621 -8.544 1.00 87.12 81 ALA A CA 1
ATOM 627 C C . ALA A 1 81 ? 14.517 -7.237 -7.062 1.00 87.12 81 ALA A C 1
ATOM 629 O O . ALA A 1 81 ? 15.542 -6.997 -6.424 1.00 87.12 81 ALA A O 1
ATOM 630 N N . LEU A 1 82 ? 13.310 -7.275 -6.481 1.00 89.19 82 LEU A N 1
ATOM 631 C CA . LEU A 1 82 ? 13.112 -7.018 -5.054 1.00 89.19 82 LEU A CA 1
ATOM 632 C C . LEU A 1 82 ? 13.888 -8.017 -4.196 1.00 89.19 82 LEU A C 1
ATOM 634 O O . LEU A 1 82 ? 14.580 -7.619 -3.260 1.00 89.19 82 LEU A O 1
ATOM 638 N N . ARG A 1 83 ? 13.838 -9.313 -4.524 1.00 91.00 83 ARG A N 1
ATOM 639 C CA . ARG A 1 83 ? 14.611 -10.326 -3.794 1.00 91.00 83 ARG A CA 1
ATOM 640 C C . ARG A 1 83 ? 16.110 -10.028 -3.847 1.00 91.00 83 ARG A C 1
ATOM 642 O O . ARG A 1 83 ? 16.765 -10.093 -2.809 1.00 91.00 83 ARG A O 1
ATOM 649 N N . ALA A 1 84 ? 16.644 -9.715 -5.026 1.00 89.88 84 ALA A N 1
ATOM 650 C CA . ALA A 1 84 ? 18.059 -9.398 -5.198 1.00 89.88 84 ALA A CA 1
ATOM 651 C C . ALA A 1 84 ? 18.471 -8.163 -4.383 1.00 89.88 84 ALA A C 1
ATOM 653 O O . ALA A 1 84 ? 19.469 -8.216 -3.666 1.00 89.88 84 ALA A O 1
ATOM 654 N N . LEU A 1 85 ? 17.671 -7.094 -4.419 1.00 88.75 85 LEU A N 1
ATOM 655 C CA . LEU A 1 85 ? 17.937 -5.879 -3.653 1.00 88.75 85 LEU A CA 1
ATOM 656 C C . LEU A 1 85 ? 17.936 -6.127 -2.141 1.00 88.75 85 LEU A C 1
ATOM 658 O O . LEU A 1 85 ? 18.831 -5.665 -1.437 1.00 88.75 85 LEU A O 1
ATOM 662 N N . LEU A 1 86 ? 16.934 -6.839 -1.619 1.00 89.88 86 LEU A N 1
ATOM 663 C CA . LEU A 1 86 ? 16.846 -7.091 -0.179 1.00 89.88 86 LEU A CA 1
ATOM 664 C C . LEU A 1 86 ? 18.026 -7.940 0.316 1.00 89.88 86 LEU A C 1
ATOM 666 O O . LEU A 1 86 ? 18.536 -7.710 1.414 1.00 89.88 86 LEU A O 1
ATOM 670 N N . MET A 1 87 ? 18.486 -8.883 -0.509 1.00 89.38 87 MET A N 1
ATOM 671 C CA . MET A 1 87 ? 19.691 -9.666 -0.233 1.00 89.38 87 MET A CA 1
ATOM 672 C C . MET A 1 87 ? 20.953 -8.793 -0.242 1.00 89.38 87 MET A C 1
ATOM 674 O O . MET A 1 8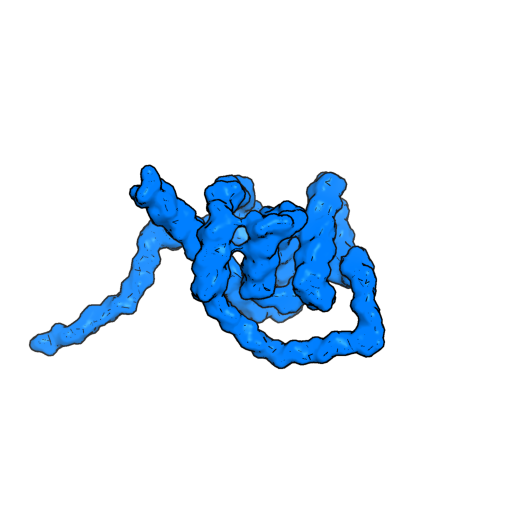7 ? 21.777 -8.921 0.663 1.00 89.38 87 MET A O 1
ATOM 678 N N . ASP A 1 88 ? 21.087 -7.877 -1.206 1.00 92.00 88 ASP A N 1
ATOM 679 C CA . ASP A 1 88 ? 22.213 -6.934 -1.285 1.00 92.00 88 ASP A CA 1
ATOM 680 C C . ASP A 1 88 ? 22.276 -6.007 -0.059 1.00 92.00 88 ASP A C 1
ATOM 682 O O . ASP A 1 88 ? 23.318 -5.870 0.586 1.00 92.00 88 ASP A O 1
ATOM 686 N N . ARG A 1 89 ? 21.117 -5.492 0.375 1.00 89.44 89 ARG A N 1
ATOM 687 C CA . ARG A 1 89 ? 20.964 -4.702 1.611 1.00 89.44 89 ARG A CA 1
ATOM 688 C C . ARG A 1 89 ? 21.151 -5.519 2.897 1.00 89.44 89 ARG A C 1
ATOM 690 O O . ARG A 1 89 ? 21.045 -4.962 3.989 1.00 89.44 89 ARG A O 1
ATOM 697 N N . ARG A 1 90 ? 21.431 -6.825 2.794 1.00 92.25 90 ARG A N 1
ATOM 698 C CA . ARG A 1 90 ? 21.589 -7.762 3.921 1.00 92.25 90 ARG A CA 1
ATOM 699 C C . ARG A 1 90 ? 20.391 -7.759 4.869 1.00 92.25 90 ARG A C 1
ATOM 701 O O . ARG A 1 90 ? 20.543 -7.922 6.082 1.00 92.25 90 ARG A O 1
ATOM 708 N N . VAL A 1 91 ? 19.195 -7.571 4.318 1.00 88.69 91 VAL A N 1
ATOM 709 C CA . VAL A 1 91 ? 17.954 -7.708 5.076 1.00 88.69 91 VAL A CA 1
ATOM 710 C C . VAL A 1 91 ? 17.861 -9.146 5.586 1.00 88.69 91 VAL A C 1
ATOM 712 O O . VAL A 1 91 ? 18.209 -10.094 4.882 1.00 88.69 91 VAL A O 1
ATOM 715 N N . ALA A 1 92 ? 17.407 -9.317 6.829 1.00 90.56 92 ALA A N 1
ATOM 716 C CA . ALA A 1 92 ? 17.253 -10.638 7.427 1.00 90.56 92 ALA A CA 1
ATOM 717 C C . ALA A 1 92 ? 16.388 -11.548 6.538 1.00 90.56 92 ALA A C 1
ATOM 719 O O . ALA A 1 92 ? 15.327 -11.129 6.073 1.00 90.56 92 ALA A O 1
ATOM 720 N N . PHE A 1 93 ? 16.825 -12.795 6.344 1.00 85.06 93 PHE A N 1
ATOM 721 C CA . PHE A 1 93 ? 16.191 -13.755 5.433 1.00 85.06 93 PHE A CA 1
ATOM 722 C C . PHE A 1 93 ? 14.679 -13.897 5.673 1.00 85.06 93 PHE A C 1
ATOM 724 O O . PHE A 1 93 ? 13.893 -13.821 4.732 1.00 85.06 93 PHE A O 1
ATOM 731 N N . ASP A 1 94 ? 14.256 -13.979 6.936 1.00 90.19 94 ASP A N 1
ATOM 732 C CA . ASP A 1 94 ? 12.839 -14.090 7.303 1.00 90.19 94 ASP A CA 1
ATOM 733 C C . ASP A 1 94 ? 12.003 -12.887 6.842 1.00 90.19 94 ASP A C 1
ATOM 735 O O . ASP A 1 94 ? 10.831 -13.029 6.481 1.00 90.19 94 ASP A O 1
ATOM 739 N N . THR A 1 95 ? 12.597 -11.691 6.852 1.00 87.94 95 THR A N 1
ATOM 740 C CA . THR A 1 95 ? 11.964 -10.467 6.353 1.00 87.94 95 THR A CA 1
ATOM 741 C C . THR A 1 95 ? 11.868 -10.501 4.833 1.00 87.94 95 THR A C 1
ATOM 743 O O . THR A 1 95 ? 10.801 -10.195 4.303 1.00 87.94 95 THR A O 1
ATOM 746 N N . VAL A 1 96 ? 12.923 -10.950 4.141 1.00 89.62 96 VAL A N 1
ATOM 747 C CA . VAL A 1 96 ? 12.897 -11.147 2.682 1.00 89.62 96 VAL A CA 1
ATOM 748 C C . VAL A 1 96 ? 11.768 -12.099 2.298 1.00 89.62 96 VAL A C 1
ATOM 750 O O . VAL A 1 96 ? 10.907 -11.749 1.496 1.00 89.62 96 VAL A O 1
ATOM 753 N N . ASP A 1 97 ? 11.699 -13.269 2.927 1.00 90.69 97 ASP A N 1
ATOM 754 C CA . ASP A 1 97 ? 10.663 -14.262 2.644 1.00 90.69 97 ASP A CA 1
ATOM 755 C C . ASP A 1 97 ? 9.255 -13.759 2.963 1.00 90.69 97 ASP A C 1
ATOM 757 O O . ASP A 1 97 ? 8.290 -14.110 2.280 1.00 90.69 97 ASP A O 1
ATOM 761 N N . ARG A 1 98 ? 9.096 -12.953 4.016 1.00 92.56 98 ARG A N 1
ATOM 762 C CA . ARG A 1 98 ? 7.807 -12.338 4.351 1.00 92.56 98 ARG A CA 1
ATOM 763 C C . ARG A 1 98 ? 7.368 -11.351 3.271 1.00 92.56 98 ARG A C 1
ATOM 765 O O . ARG A 1 98 ? 6.218 -11.404 2.846 1.00 92.56 98 ARG A O 1
ATOM 772 N N . TRP A 1 99 ? 8.272 -10.489 2.817 1.00 91.94 99 TRP A N 1
ATOM 773 C CA . TRP A 1 99 ? 7.985 -9.471 1.807 1.00 91.94 99 TRP A CA 1
ATOM 774 C C . TRP A 1 99 ? 7.719 -10.097 0.437 1.00 91.94 99 TRP A C 1
ATOM 776 O O . TRP A 1 99 ? 6.716 -9.783 -0.197 1.00 91.94 99 TRP A O 1
ATOM 786 N N . ILE A 1 100 ? 8.524 -11.078 0.020 1.00 91.69 100 ILE A N 1
ATOM 787 C CA . ILE A 1 100 ? 8.297 -11.795 -1.242 1.00 91.69 100 ILE A CA 1
ATOM 788 C C . ILE A 1 100 ? 6.970 -12.564 -1.227 1.00 91.69 100 ILE A C 1
ATOM 790 O O . ILE A 1 100 ? 6.263 -12.584 -2.237 1.00 91.69 100 ILE A O 1
ATOM 794 N N . ARG A 1 101 ? 6.586 -13.166 -0.093 1.00 91.31 101 ARG A N 1
ATOM 795 C CA . ARG A 1 101 ? 5.267 -13.806 0.046 1.00 91.31 101 ARG A CA 1
ATOM 796 C C . ARG A 1 101 ? 4.126 -12.797 -0.043 1.00 91.31 101 ARG A C 1
ATOM 798 O O . ARG A 1 101 ? 3.180 -13.059 -0.780 1.00 91.31 101 ARG A O 1
ATOM 805 N N . ALA A 1 102 ? 4.237 -11.656 0.639 1.00 91.50 102 ALA A N 1
ATOM 806 C CA . ALA A 1 102 ? 3.236 -10.591 0.578 1.00 91.50 102 ALA A CA 1
ATOM 807 C C . ALA A 1 102 ? 3.044 -10.083 -0.860 1.00 91.50 102 ALA A C 1
ATOM 809 O O . ALA A 1 102 ? 1.920 -10.065 -1.355 1.00 91.50 102 ALA A O 1
ATOM 810 N N . LEU A 1 103 ? 4.144 -9.795 -1.565 1.00 90.44 103 LEU A N 1
ATOM 811 C CA . LEU A 1 103 ? 4.116 -9.406 -2.976 1.00 90.44 103 LEU A CA 1
ATOM 812 C C . LEU A 1 103 ? 3.444 -10.467 -3.847 1.00 90.44 103 LEU A C 1
ATOM 814 O O . LEU A 1 103 ? 2.560 -10.170 -4.651 1.00 90.44 103 LEU A O 1
ATOM 818 N N . THR A 1 104 ? 3.859 -11.723 -3.665 1.00 89.75 104 THR A N 1
ATOM 819 C CA . THR A 1 104 ? 3.362 -12.845 -4.461 1.00 89.75 104 THR A CA 1
ATOM 820 C C . THR A 1 104 ? 1.856 -12.997 -4.315 1.00 89.75 104 THR A C 1
ATOM 822 O O . THR A 1 104 ? 1.148 -13.253 -5.287 1.00 89.75 104 THR A O 1
ATOM 825 N N . GLN A 1 105 ? 1.366 -12.846 -3.089 1.00 88.44 105 GLN A N 1
ATOM 826 C CA . GLN A 1 105 ? -0.045 -12.954 -2.791 1.00 88.44 105 GLN A CA 1
ATOM 827 C C . GLN A 1 105 ? -0.839 -11.765 -3.341 1.00 88.44 105 GLN A C 1
ATOM 829 O O . GLN A 1 105 ? -1.818 -11.989 -4.047 1.00 88.44 105 GLN A O 1
ATOM 834 N N . ALA A 1 106 ? -0.399 -10.530 -3.083 1.00 87.94 106 ALA A N 1
ATOM 835 C CA . ALA A 1 106 ? -1.071 -9.327 -3.574 1.00 87.94 106 ALA A CA 1
ATOM 836 C C . ALA A 1 106 ? -1.188 -9.324 -5.112 1.00 87.94 106 ALA A C 1
ATOM 838 O O . ALA A 1 106 ? -2.249 -9.027 -5.653 1.00 87.94 106 ALA A O 1
ATOM 839 N N . THR A 1 107 ? -0.152 -9.797 -5.812 1.00 87.81 107 THR A N 1
ATOM 840 C CA . THR A 1 107 ? -0.163 -9.945 -7.279 1.00 87.81 107 THR A CA 1
ATOM 841 C C . THR A 1 107 ? -1.188 -10.962 -7.772 1.00 87.81 107 THR A C 1
ATOM 843 O O . THR A 1 107 ? -1.855 -10.731 -8.774 1.00 87.81 107 THR A O 1
ATOM 846 N N . ARG A 1 108 ? -1.350 -12.097 -7.078 1.00 85.50 108 ARG A N 1
ATOM 847 C CA . ARG A 1 108 ? -2.380 -13.088 -7.443 1.00 85.50 108 ARG A CA 1
ATOM 848 C C . ARG A 1 108 ? -3.787 -12.536 -7.270 1.00 85.50 108 ARG A C 1
ATOM 850 O O . ARG A 1 108 ? -4.678 -12.937 -8.001 1.00 85.50 108 ARG A O 1
ATOM 857 N N . MET A 1 109 ? -3.981 -11.661 -6.287 1.00 84.06 109 MET A N 1
ATOM 858 C CA . MET A 1 109 ? -5.277 -11.038 -6.047 1.00 84.06 109 MET A CA 1
ATOM 859 C C . MET A 1 109 ? -5.614 -10.051 -7.177 1.00 84.06 109 MET A C 1
ATOM 861 O O . MET A 1 109 ? -6.780 -9.953 -7.542 1.00 84.06 109 MET A O 1
ATOM 865 N N . LEU A 1 110 ? -4.611 -9.385 -7.764 1.00 80.81 110 LEU A N 1
ATOM 866 C CA . LEU A 1 110 ? -4.720 -8.472 -8.915 1.00 80.81 110 LEU A CA 1
ATOM 867 C C . LEU A 1 110 ? -4.674 -9.172 -10.279 1.00 80.81 110 LEU A C 1
ATOM 869 O O . LEU A 1 110 ? -4.117 -8.627 -11.219 1.00 80.81 110 LEU A O 1
ATOM 873 N N . ASP A 1 111 ? -5.194 -10.395 -10.396 1.00 80.25 111 ASP A N 1
ATOM 874 C CA . ASP A 1 111 ? -5.218 -11.136 -11.668 1.00 80.25 111 ASP A CA 1
ATOM 875 C C . ASP A 1 111 ? -3.860 -11.155 -12.400 1.00 80.25 111 ASP A C 1
ATOM 877 O O . ASP A 1 111 ? -3.781 -11.160 -13.628 1.00 80.25 111 ASP A O 1
ATOM 881 N N . TYR A 1 112 ? -2.770 -11.231 -11.626 1.00 79.19 112 TYR A N 1
ATOM 882 C CA . TYR A 1 112 ? -1.389 -11.249 -12.113 1.00 79.19 112 TYR A CA 1
ATOM 883 C C . TYR A 1 112 ? -0.908 -9.940 -12.763 1.00 79.19 112 TYR A C 1
ATOM 885 O O . TYR A 1 112 ? 0.111 -9.941 -13.460 1.00 79.19 112 TYR A O 1
ATOM 893 N N . GLU A 1 113 ? -1.583 -8.823 -12.496 1.00 81.81 113 GLU A N 1
ATOM 894 C CA . GLU A 1 113 ? -1.140 -7.491 -12.895 1.00 81.81 113 GLU A CA 1
ATOM 895 C C . GLU A 1 113 ? 0.211 -7.138 -12.267 1.00 81.81 113 GLU A C 1
ATOM 897 O O . GLU A 1 113 ? 0.495 -7.443 -11.102 1.00 81.81 113 GLU A O 1
ATOM 902 N N . ARG A 1 114 ? 1.078 -6.501 -13.059 1.00 83.19 114 ARG A N 1
ATOM 903 C CA . ARG A 1 114 ? 2.467 -6.263 -12.664 1.00 83.19 114 ARG A CA 1
ATOM 904 C C . ARG A 1 114 ? 2.533 -5.295 -11.476 1.00 83.19 114 ARG A C 1
ATOM 906 O O . ARG A 1 114 ? 2.012 -4.191 -11.585 1.00 83.19 114 ARG A O 1
ATOM 913 N N . PRO A 1 115 ? 3.265 -5.629 -10.398 1.00 83.69 115 PRO A N 1
ATOM 914 C CA . PRO A 1 115 ? 3.363 -4.778 -9.211 1.00 83.69 115 PRO A CA 1
ATOM 915 C C . PRO A 1 115 ? 3.802 -3.338 -9.438 1.00 83.69 115 PRO A C 1
ATOM 917 O O . PRO A 1 115 ? 3.413 -2.443 -8.694 1.00 83.69 115 PRO A O 1
ATOM 920 N N . LEU A 1 116 ? 4.614 -3.113 -10.471 1.00 82.69 116 LEU A N 1
ATOM 921 C CA . LEU A 1 116 ? 5.119 -1.787 -10.790 1.00 82.69 116 LEU A CA 1
ATOM 922 C C . LEU A 1 116 ? 4.007 -0.829 -11.247 1.00 82.69 116 LEU A C 1
ATOM 924 O O . LEU A 1 116 ? 4.135 0.365 -11.030 1.00 82.69 116 LEU A O 1
ATOM 928 N N . VAL A 1 117 ? 2.939 -1.339 -11.872 1.00 84.00 117 VAL A N 1
ATOM 929 C CA . VAL A 1 117 ? 1.870 -0.506 -12.451 1.00 84.00 117 VAL A CA 1
ATOM 930 C C . VAL A 1 117 ? 0.646 -0.388 -11.551 1.00 84.00 117 VAL A C 1
ATOM 932 O O . VAL A 1 117 ? -0.352 0.183 -11.974 1.00 84.00 117 VAL A O 1
ATOM 935 N N . TRP A 1 118 ? 0.705 -0.920 -10.326 1.00 89.56 118 TRP A N 1
ATOM 936 C CA . TRP A 1 118 ? -0.444 -0.869 -9.433 1.00 89.56 118 TRP A CA 1
ATOM 937 C C . TRP A 1 118 ? -0.858 0.570 -9.135 1.00 89.56 118 TRP A C 1
ATOM 939 O O . TRP A 1 118 ? -0.017 1.408 -8.804 1.00 89.56 118 TRP A O 1
ATOM 949 N N . THR A 1 119 ? -2.157 0.837 -9.201 1.00 92.00 119 THR A N 1
ATOM 950 C CA . THR A 1 119 ? -2.742 2.103 -8.754 1.00 92.00 119 THR A CA 1
ATOM 951 C C . THR A 1 119 ? -2.932 2.106 -7.238 1.00 92.00 119 THR A C 1
ATOM 953 O O . THR A 1 119 ? -2.919 1.067 -6.566 1.00 92.00 119 THR A O 1
ATOM 956 N N . ALA A 1 120 ? -3.133 3.292 -6.667 1.00 94.06 120 ALA A N 1
ATOM 957 C CA . ALA A 1 120 ? -3.419 3.429 -5.245 1.00 94.06 120 ALA A CA 1
ATOM 958 C C . ALA A 1 120 ? -4.677 2.652 -4.822 1.00 94.06 120 ALA A C 1
ATOM 960 O O . ALA A 1 120 ? -4.675 2.022 -3.767 1.00 94.06 120 ALA A O 1
ATOM 961 N N . ASP A 1 121 ? -5.738 2.678 -5.631 1.00 92.94 121 ASP A N 1
ATOM 962 C CA . ASP A 1 121 ? -7.019 1.991 -5.389 1.00 92.94 121 ASP A CA 1
ATOM 963 C C . ASP A 1 121 ? -6.893 0.473 -5.491 1.00 92.94 121 ASP A C 1
ATOM 965 O O . ASP A 1 121 ? -7.408 -0.238 -4.624 1.00 92.94 121 ASP A O 1
ATOM 969 N N . GLN A 1 122 ? -6.104 -0.034 -6.438 1.00 93.44 122 GLN A N 1
ATOM 970 C CA . GLN A 1 122 ? -5.742 -1.445 -6.483 1.00 93.44 122 GLN A CA 1
ATOM 971 C C . GLN A 1 122 ? -5.020 -1.871 -5.201 1.00 93.44 122 GLN A C 1
ATOM 973 O O . GLN A 1 122 ? -5.404 -2.868 -4.584 1.00 93.44 122 GLN A O 1
ATOM 978 N N . VAL A 1 123 ? -4.016 -1.106 -4.754 1.00 95.00 123 VAL A N 1
ATOM 979 C CA . VAL A 1 123 ? -3.301 -1.381 -3.496 1.00 95.00 123 VAL A CA 1
ATOM 980 C C . VAL A 1 123 ? -4.258 -1.328 -2.303 1.00 95.00 123 VAL A C 1
ATOM 982 O O . VAL A 1 123 ? -4.303 -2.281 -1.521 1.00 95.00 123 VAL A O 1
ATOM 985 N N . ALA A 1 124 ? -5.055 -0.266 -2.176 1.00 95.62 124 ALA A N 1
ATOM 986 C CA . ALA A 1 124 ? -6.036 -0.088 -1.107 1.00 95.62 124 ALA A CA 1
ATOM 987 C C . ALA A 1 124 ? -7.027 -1.260 -1.053 1.00 95.62 124 ALA A C 1
ATOM 989 O O . ALA A 1 124 ? -7.193 -1.884 -0.001 1.00 95.62 124 ALA A O 1
ATOM 990 N N . GLY A 1 125 ? -7.591 -1.644 -2.200 1.00 94.06 125 GLY A N 1
ATOM 991 C CA . GLY A 1 125 ? -8.483 -2.790 -2.340 1.00 94.06 125 GLY A CA 1
ATOM 992 C C . GLY A 1 125 ? -7.860 -4.096 -1.846 1.00 94.06 125 GLY A C 1
ATOM 993 O O . GLY A 1 125 ? -8.527 -4.895 -1.183 1.00 94.06 125 GLY A O 1
ATOM 994 N N . ARG A 1 126 ? -6.557 -4.313 -2.075 1.00 92.19 126 ARG A N 1
ATOM 995 C CA . ARG A 1 126 ? -5.861 -5.509 -1.560 1.00 92.19 126 ARG A CA 1
ATOM 996 C C . ARG A 1 126 ? -5.624 -5.461 -0.071 1.00 92.19 126 ARG A C 1
ATOM 998 O O . ARG A 1 126 ? -5.793 -6.483 0.590 1.00 92.19 126 ARG A O 1
ATOM 1005 N N . LEU A 1 127 ? -5.297 -4.297 0.472 1.00 95.69 127 LEU A N 1
ATOM 1006 C CA . LEU A 1 127 ? -5.180 -4.140 1.916 1.00 95.69 127 LEU A CA 1
ATOM 1007 C C . LEU A 1 127 ? -6.516 -4.441 2.607 1.00 95.69 127 LEU A C 1
ATOM 1009 O O . LEU A 1 127 ? -6.514 -5.178 3.593 1.00 95.69 127 LEU A O 1
ATOM 1013 N N . VAL A 1 128 ? -7.642 -3.980 2.044 1.00 95.19 128 VAL A N 1
ATOM 1014 C CA . VAL A 1 128 ? -8.990 -4.318 2.534 1.00 95.19 128 VAL A CA 1
ATOM 1015 C C . VAL A 1 128 ? -9.259 -5.821 2.449 1.00 95.19 128 VAL A C 1
ATOM 1017 O O . VAL A 1 128 ? -9.679 -6.430 3.430 1.00 95.19 128 VAL A O 1
ATOM 1020 N N . GLN A 1 129 ? -8.966 -6.463 1.317 1.00 92.88 129 GLN A N 1
ATOM 1021 C CA . GLN A 1 129 ? -9.163 -7.910 1.182 1.00 92.88 129 GLN A CA 1
ATOM 1022 C C . GLN A 1 129 ? -8.318 -8.717 2.181 1.00 92.88 129 GLN A C 1
ATOM 1024 O O . GLN A 1 129 ? -8.806 -9.709 2.720 1.00 92.88 129 GLN A O 1
ATOM 1029 N N . ILE A 1 130 ? -7.082 -8.290 2.469 1.00 93.44 130 ILE A N 1
ATOM 1030 C CA . ILE A 1 130 ? -6.224 -8.922 3.485 1.00 93.44 130 ILE A CA 1
ATOM 1031 C C . ILE A 1 130 ? -6.868 -8.811 4.875 1.00 93.44 130 ILE A C 1
ATOM 1033 O O . ILE A 1 130 ? -6.971 -9.812 5.577 1.00 93.44 130 ILE A O 1
ATOM 1037 N N . VAL A 1 131 ? -7.339 -7.628 5.289 1.00 93.25 131 VAL A N 1
ATOM 1038 C CA . VAL A 1 131 ? -7.929 -7.469 6.636 1.00 93.25 131 VAL A CA 1
ATOM 1039 C C . VAL A 1 131 ? -9.302 -8.122 6.786 1.00 93.25 131 VAL A C 1
ATOM 1041 O O . VAL A 1 131 ? -9.646 -8.546 7.887 1.00 93.25 131 VAL A O 1
ATOM 1044 N N . SER A 1 132 ? -10.072 -8.233 5.702 1.00 89.81 132 SER A N 1
ATOM 1045 C CA . SER A 1 132 ? -11.432 -8.792 5.710 1.00 89.81 132 SER A CA 1
ATOM 1046 C C . SER A 1 132 ? -11.478 -10.324 5.680 1.00 89.81 132 SER A C 1
ATOM 1048 O O . SER A 1 132 ? -12.562 -10.903 5.652 1.00 89.81 132 SER A O 1
ATOM 1050 N N . GLY A 1 133 ? -10.326 -10.998 5.716 1.00 83.50 133 GLY A N 1
ATOM 1051 C CA . GLY A 1 133 ? -10.244 -12.461 5.777 1.00 83.50 133 GLY A CA 1
ATOM 1052 C C . GLY A 1 133 ? -9.276 -13.090 4.778 1.00 83.50 133 GLY A C 1
ATOM 1053 O O . GLY A 1 133 ? -9.209 -14.316 4.698 1.00 83.50 133 GLY A O 1
ATOM 1054 N N . GLY A 1 134 ? -8.539 -12.282 4.014 1.00 79.31 134 GLY A N 1
ATOM 1055 C CA . GLY A 1 134 ? -7.440 -12.753 3.182 1.00 79.31 134 GLY A CA 1
ATOM 1056 C C . GLY A 1 134 ? -6.230 -13.201 4.006 1.00 79.31 134 GLY A C 1
ATOM 1057 O O . GLY A 1 134 ? -6.044 -12.823 5.161 1.00 79.31 134 GLY A O 1
ATOM 1058 N N . GLU A 1 135 ? -5.371 -14.018 3.401 1.00 79.62 135 GLU A N 1
ATOM 1059 C CA . GLU A 1 135 ? -4.073 -14.352 3.996 1.00 79.62 135 GLU A CA 1
ATOM 1060 C C . GLU A 1 135 ? -3.112 -13.144 3.905 1.00 79.62 135 GLU A C 1
ATOM 1062 O O . GLU A 1 135 ? -3.377 -12.170 3.200 1.00 79.62 135 GLU A O 1
ATOM 1067 N N . GLY A 1 136 ? -1.968 -13.187 4.585 1.00 83.44 136 GLY A N 1
ATOM 1068 C CA . GLY A 1 136 ? -0.906 -12.192 4.395 1.00 83.44 136 GLY A CA 1
ATOM 1069 C C . GLY A 1 136 ? -0.905 -11.034 5.396 1.00 83.44 136 GLY A C 1
ATOM 1070 O O . GLY A 1 136 ? -1.458 -11.109 6.490 1.00 83.44 136 GLY A O 1
ATOM 1071 N N . SER A 1 137 ? -0.157 -9.979 5.066 1.00 90.62 137 SER A N 1
ATOM 1072 C CA . SER A 1 137 ? 0.130 -8.862 5.973 1.00 90.62 137 SER A CA 1
ATOM 1073 C C . SER A 1 137 ? 0.004 -7.541 5.228 1.00 90.62 137 SER A C 1
ATOM 1075 O O . SER A 1 137 ? 0.776 -7.278 4.304 1.00 90.62 137 SER A O 1
ATOM 1077 N N . THR A 1 138 ? -0.921 -6.688 5.672 1.00 93.50 138 THR A N 1
ATOM 1078 C CA . THR A 1 138 ? -1.083 -5.324 5.144 1.00 93.50 138 THR A CA 1
ATOM 1079 C C . THR A 1 138 ? 0.211 -4.531 5.239 1.00 93.50 138 THR A C 1
ATOM 1081 O O . THR A 1 138 ? 0.634 -3.920 4.267 1.00 93.50 138 THR A O 1
ATOM 1084 N N . TRP A 1 139 ? 0.902 -4.623 6.376 1.00 94.94 139 TRP A N 1
ATOM 1085 C CA . TRP A 1 139 ? 2.183 -3.953 6.576 1.00 94.94 139 TRP A CA 1
ATOM 1086 C C . TRP A 1 139 ? 3.270 -4.427 5.614 1.00 94.94 139 TRP A C 1
ATOM 1088 O O . TRP A 1 139 ? 3.952 -3.617 4.999 1.00 94.94 139 TRP A O 1
ATOM 1098 N N . SER A 1 140 ? 3.420 -5.746 5.457 1.00 94.19 140 SER A N 1
ATOM 1099 C CA . SER A 1 140 ? 4.426 -6.285 4.533 1.00 94.19 140 SER A CA 1
ATOM 1100 C C . SER A 1 140 ? 4.096 -5.926 3.084 1.00 94.19 140 SER A C 1
ATOM 1102 O O . SER A 1 140 ? 5.004 -5.717 2.294 1.00 94.19 140 SER A O 1
ATOM 1104 N N . THR A 1 141 ? 2.808 -5.828 2.745 1.00 94.88 141 THR A N 1
ATOM 1105 C CA . THR A 1 141 ? 2.350 -5.385 1.422 1.00 94.88 141 THR A CA 1
ATOM 1106 C C . THR A 1 141 ? 2.688 -3.912 1.197 1.00 94.88 141 THR A C 1
ATOM 1108 O O . THR A 1 141 ? 3.280 -3.584 0.179 1.00 94.88 141 THR A O 1
ATOM 1111 N N . LEU A 1 142 ? 2.399 -3.040 2.168 1.00 95.56 142 LEU A N 1
ATOM 1112 C CA . LEU A 1 142 ? 2.728 -1.613 2.108 1.00 95.56 142 LEU A CA 1
ATOM 1113 C C . LEU A 1 142 ? 4.233 -1.356 1.962 1.00 95.56 142 LEU A C 1
ATOM 1115 O O . LEU A 1 142 ? 4.633 -0.579 1.104 1.00 95.56 142 LEU A O 1
ATOM 1119 N N . GLU A 1 143 ? 5.069 -2.030 2.755 1.00 94.44 143 GLU A N 1
ATOM 1120 C CA . GLU A 1 143 ? 6.529 -1.897 2.649 1.00 94.44 143 GLU A CA 1
ATOM 1121 C C . GLU A 1 143 ? 7.059 -2.339 1.281 1.00 94.44 143 GLU A C 1
ATOM 1123 O O . GLU A 1 143 ? 7.946 -1.707 0.714 1.00 94.44 143 GLU A O 1
ATOM 1128 N N . VAL A 1 144 ? 6.490 -3.406 0.721 1.00 92.81 144 VAL A N 1
ATOM 1129 C CA . VAL A 1 144 ? 6.844 -3.868 -0.621 1.00 92.81 144 VAL A CA 1
ATOM 1130 C C . VAL A 1 144 ? 6.428 -2.862 -1.691 1.00 92.81 144 VAL A C 1
ATOM 1132 O O . VAL A 1 144 ? 7.226 -2.583 -2.581 1.00 92.81 144 VAL A O 1
ATOM 1135 N N . VAL A 1 145 ? 5.206 -2.326 -1.620 1.00 93.81 145 VAL A N 1
ATOM 1136 C CA . VAL A 1 145 ? 4.725 -1.312 -2.572 1.00 93.81 145 VAL A CA 1
ATOM 1137 C C . VAL A 1 145 ? 5.619 -0.077 -2.514 1.00 93.81 145 VAL A C 1
ATOM 1139 O O . VAL A 1 145 ? 6.071 0.378 -3.559 1.00 93.81 145 VAL A O 1
ATOM 1142 N N . ARG A 1 146 ? 5.953 0.400 -1.308 1.00 92.50 146 ARG A N 1
ATOM 1143 C CA . ARG A 1 146 ? 6.865 1.531 -1.087 1.00 92.50 146 ARG A CA 1
ATOM 1144 C C . ARG A 1 146 ? 8.207 1.330 -1.796 1.00 92.50 146 ARG A C 1
ATOM 1146 O O . ARG A 1 146 ? 8.660 2.212 -2.515 1.00 92.50 146 ARG A O 1
ATOM 1153 N N . GLU A 1 147 ? 8.830 0.165 -1.621 1.00 89.81 147 GLU A N 1
ATOM 1154 C CA . GLU A 1 147 ? 10.101 -0.151 -2.286 1.00 89.81 147 GLU A CA 1
ATOM 1155 C C . GLU A 1 147 ? 9.960 -0.265 -3.808 1.00 89.81 147 GLU A C 1
ATOM 1157 O O . GLU A 1 147 ? 10.794 0.259 -4.537 1.00 89.81 147 GLU A O 1
ATOM 1162 N N . LEU A 1 148 ? 8.912 -0.928 -4.303 1.00 88.31 148 LEU A N 1
ATOM 1163 C CA . LEU A 1 148 ? 8.712 -1.121 -5.742 1.00 88.31 148 LEU A CA 1
ATOM 1164 C C . LEU A 1 148 ? 8.454 0.192 -6.479 1.00 88.31 148 LEU A C 1
ATOM 1166 O O . LEU A 1 148 ? 9.001 0.414 -7.559 1.00 88.31 148 LEU A O 1
ATOM 1170 N N . TRP A 1 149 ? 7.612 1.045 -5.904 1.00 89.38 149 TRP A N 1
ATOM 1171 C CA . TRP A 1 149 ? 7.255 2.333 -6.483 1.00 89.38 149 TRP A CA 1
ATOM 1172 C C . TRP A 1 149 ? 8.445 3.291 -6.519 1.00 89.38 149 TRP A C 1
ATOM 1174 O O . TRP A 1 149 ? 8.570 4.058 -7.473 1.00 89.38 149 TRP A O 1
ATOM 1184 N N . ASP A 1 150 ? 9.394 3.183 -5.585 1.00 86.38 150 ASP A N 1
ATOM 1185 C CA . ASP A 1 150 ? 10.621 3.978 -5.650 1.00 86.38 150 ASP A CA 1
ATOM 1186 C C . ASP A 1 150 ? 11.450 3.706 -6.925 1.00 86.38 150 ASP A C 1
ATOM 1188 O O . ASP A 1 150 ? 12.122 4.597 -7.446 1.00 86.38 150 ASP A O 1
ATOM 1192 N N . TRP A 1 151 ? 11.358 2.505 -7.504 1.00 82.19 151 TRP A N 1
ATOM 1193 C CA . TRP A 1 151 ? 12.091 2.149 -8.729 1.00 82.19 151 TRP A CA 1
ATOM 1194 C C . TRP A 1 151 ? 11.317 2.437 -10.015 1.00 82.19 151 TRP A C 1
ATOM 1196 O O . TRP A 1 151 ? 11.811 2.133 -11.105 1.00 82.19 151 TRP A O 1
ATOM 1206 N N . HIS A 1 152 ? 10.102 2.978 -9.921 1.00 82.50 152 HIS A N 1
ATOM 1207 C CA . HIS A 1 152 ? 9.286 3.220 -11.100 1.00 82.50 152 HIS A CA 1
ATOM 1208 C C . HIS A 1 152 ? 9.918 4.295 -12.001 1.00 82.50 152 HIS A C 1
ATOM 1210 O O . HIS A 1 152 ? 10.330 5.351 -11.510 1.00 82.50 152 HIS A O 1
ATOM 1216 N N . PRO A 1 153 ? 9.991 4.068 -13.327 1.00 79.62 153 PRO A N 1
ATOM 1217 C CA . PRO A 1 153 ? 10.625 5.013 -14.245 1.00 79.62 153 PRO A CA 1
ATOM 1218 C C . PRO A 1 153 ? 9.807 6.298 -14.450 1.00 79.62 153 PRO A C 1
ATOM 1220 O O . PRO A 1 153 ? 10.382 7.355 -14.696 1.00 79.62 153 PRO A O 1
ATOM 1223 N N . ASP A 1 154 ? 8.478 6.220 -14.346 1.00 84.62 154 ASP A N 1
ATOM 1224 C CA . ASP A 1 154 ? 7.586 7.383 -14.382 1.00 84.62 154 ASP A CA 1
ATOM 1225 C C . ASP A 1 154 ? 7.356 7.894 -12.955 1.00 84.62 154 ASP A C 1
ATOM 1227 O O . ASP A 1 154 ? 6.528 7.359 -12.211 1.00 84.62 154 ASP A O 1
ATOM 1231 N N . ARG A 1 155 ? 8.155 8.890 -12.563 1.00 86.19 155 ARG A N 1
ATOM 1232 C CA . ARG A 1 155 ? 8.072 9.517 -11.239 1.00 86.19 155 ARG A CA 1
ATOM 1233 C C . ARG A 1 155 ? 6.788 10.330 -11.049 1.00 86.19 155 ARG A C 1
ATOM 1235 O O . ARG A 1 155 ? 6.152 10.107 -10.024 1.00 86.19 155 ARG A O 1
ATOM 1242 N N . PRO A 1 156 ? 6.347 11.183 -11.998 1.00 87.88 156 PRO A N 1
ATOM 1243 C CA . PRO A 1 156 ? 5.072 11.890 -11.870 1.00 87.88 156 PRO A CA 1
ATOM 1244 C C . PRO A 1 156 ? 3.874 10.971 -11.613 1.00 87.88 156 PRO A C 1
ATOM 1246 O O . PRO A 1 156 ? 3.058 11.267 -10.741 1.00 87.88 156 PRO A O 1
ATOM 1249 N N . PHE A 1 157 ? 3.782 9.845 -12.330 1.00 85.75 157 PHE A N 1
ATOM 1250 C CA . PHE A 1 157 ? 2.714 8.871 -12.108 1.00 85.75 157 PHE A CA 1
ATOM 1251 C C . PHE A 1 157 ? 2.752 8.313 -10.682 1.00 85.75 157 PHE A C 1
ATOM 1253 O O . PHE A 1 157 ? 1.757 8.379 -9.962 1.00 85.75 157 PHE A O 1
ATOM 1260 N N . ILE A 1 158 ? 3.906 7.808 -10.239 1.00 87.00 158 ILE A N 1
ATOM 1261 C CA . ILE A 1 158 ? 4.012 7.203 -8.909 1.00 87.00 158 ILE A CA 1
ATOM 1262 C C . ILE A 1 158 ? 3.892 8.213 -7.777 1.00 87.00 158 ILE A C 1
ATOM 1264 O O . ILE A 1 158 ? 3.357 7.864 -6.729 1.00 87.00 158 ILE A O 1
ATOM 1268 N N . GLU A 1 159 ? 4.342 9.451 -7.946 1.00 90.06 159 GLU A N 1
ATOM 1269 C CA . GLU A 1 159 ? 4.131 10.501 -6.947 1.00 90.06 159 GLU A CA 1
ATOM 1270 C C . GLU A 1 159 ? 2.634 10.775 -6.761 1.00 90.06 159 GLU A C 1
ATOM 1272 O O . GLU A 1 159 ? 2.171 10.870 -5.624 1.00 90.06 159 GLU A O 1
ATOM 1277 N N . ALA A 1 160 ? 1.853 10.781 -7.847 1.00 90.31 160 ALA A N 1
ATOM 1278 C CA . ALA A 1 160 ? 0.398 10.889 -7.772 1.00 90.31 160 ALA A CA 1
ATOM 1279 C C . ALA A 1 160 ? -0.248 9.670 -7.084 1.00 90.31 160 ALA A C 1
ATOM 1281 O O . ALA A 1 160 ? -1.101 9.844 -6.212 1.00 90.31 160 ALA A O 1
ATOM 1282 N N . GLN A 1 161 ? 0.170 8.442 -7.417 1.00 92.38 161 GLN A N 1
ATOM 1283 C CA . GLN A 1 161 ? -0.354 7.229 -6.768 1.00 92.38 161 GLN A CA 1
ATOM 1284 C C . GLN A 1 161 ? 0.042 7.145 -5.285 1.00 92.38 161 GLN A C 1
ATOM 1286 O O . GLN A 1 161 ? -0.778 6.793 -4.437 1.00 92.38 161 GLN A O 1
ATOM 1291 N N . SER A 1 162 ? 1.274 7.529 -4.951 1.00 93.25 162 SER A N 1
ATOM 1292 C CA . SER A 1 162 ? 1.769 7.613 -3.573 1.00 93.25 162 SER A CA 1
ATOM 1293 C C . SER A 1 162 ? 0.935 8.599 -2.769 1.00 93.25 162 SER A C 1
ATOM 1295 O O . SER A 1 162 ? 0.415 8.236 -1.720 1.00 93.25 162 SER A O 1
ATOM 1297 N N . GLU A 1 163 ? 0.725 9.812 -3.285 1.00 93.56 163 GLU A N 1
ATOM 1298 C CA . GLU A 1 163 ? -0.091 10.826 -2.616 1.00 93.56 163 GLU A CA 1
ATOM 1299 C C . GLU A 1 163 ? -1.527 10.337 -2.383 1.00 93.56 163 GLU A C 1
ATOM 1301 O O . GLU A 1 163 ? -2.037 10.429 -1.267 1.00 93.56 163 GLU A O 1
ATOM 1306 N N . ARG A 1 164 ? -2.163 9.742 -3.403 1.00 94.62 164 ARG A N 1
ATOM 1307 C CA . ARG A 1 164 ? -3.510 9.162 -3.275 1.00 94.62 164 ARG A CA 1
ATOM 1308 C C . ARG A 1 164 ? -3.568 8.103 -2.174 1.00 94.62 164 ARG A C 1
ATOM 1310 O O . ARG A 1 164 ? -4.473 8.139 -1.338 1.00 94.62 164 ARG A O 1
ATOM 1317 N N . LEU A 1 165 ? -2.602 7.184 -2.142 1.00 95.88 165 LEU A N 1
ATOM 1318 C CA . LEU A 1 165 ? -2.541 6.136 -1.125 1.00 95.88 165 LEU A CA 1
ATOM 1319 C C . LEU A 1 165 ? -2.301 6.716 0.278 1.00 95.88 165 LEU A C 1
ATOM 1321 O O . LEU A 1 165 ? -2.921 6.267 1.241 1.00 95.88 165 LEU A O 1
ATOM 1325 N N . LEU A 1 166 ? -1.439 7.729 0.405 1.00 95.12 166 LEU A N 1
ATOM 1326 C CA . LEU A 1 166 ? -1.163 8.399 1.677 1.00 95.12 166 LEU A CA 1
ATOM 1327 C C . LEU A 1 166 ? -2.396 9.122 2.228 1.00 95.12 166 LEU A C 1
ATOM 1329 O O . LEU A 1 166 ? -2.697 8.979 3.413 1.00 95.12 166 LEU A O 1
ATOM 1333 N N . VAL A 1 167 ? -3.143 9.831 1.379 1.00 93.25 167 VAL A N 1
ATOM 1334 C CA . VAL A 1 167 ? -4.413 10.480 1.751 1.00 93.25 167 VAL A CA 1
ATOM 1335 C C . VAL A 1 167 ? -5.455 9.448 2.200 1.00 93.25 167 VAL A C 1
ATOM 1337 O O . VAL A 1 167 ? -6.185 9.664 3.173 1.00 93.25 167 VAL A O 1
ATOM 1340 N N . TRP A 1 168 ? -5.507 8.287 1.547 1.00 94.94 168 TRP A N 1
ATOM 1341 C CA . TRP A 1 168 ? -6.386 7.198 1.972 1.00 94.94 168 TRP A CA 1
ATOM 1342 C C . TRP A 1 168 ? -5.982 6.602 3.330 1.00 94.94 168 TRP A C 1
ATOM 1344 O O . TRP A 1 168 ? -6.829 6.446 4.212 1.00 94.94 168 TRP A O 1
A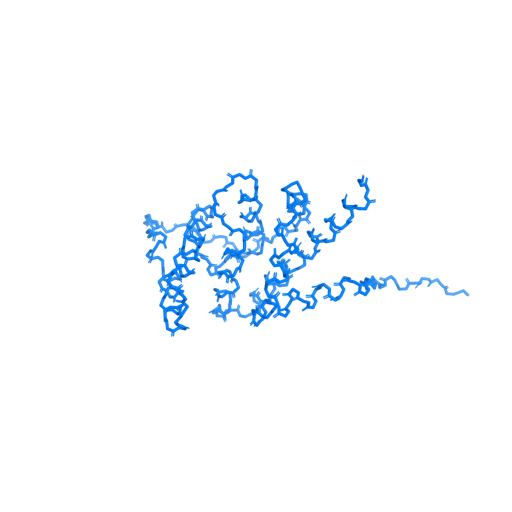TOM 1354 N N . LEU A 1 169 ? -4.687 6.349 3.557 1.00 95.38 169 LEU A N 1
ATOM 1355 C CA . LEU A 1 169 ? -4.166 5.904 4.860 1.00 95.38 169 LEU A CA 1
ATOM 1356 C C . LEU A 1 169 ? -4.427 6.933 5.969 1.00 95.38 169 LEU A C 1
ATOM 1358 O O . LEU A 1 169 ? -4.710 6.569 7.112 1.00 95.38 169 LEU A O 1
ATOM 1362 N N . GLU A 1 170 ? -4.360 8.221 5.644 1.00 92.88 170 GLU A N 1
ATOM 1363 C CA . GLU A 1 170 ? -4.704 9.297 6.568 1.00 92.88 170 GLU A CA 1
ATOM 1364 C C . GL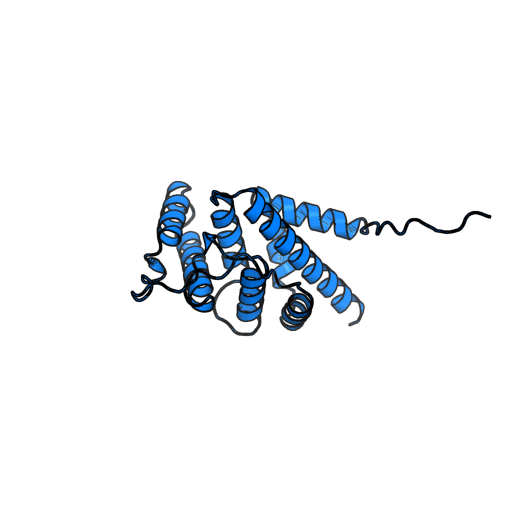U A 1 170 ? -6.191 9.265 6.948 1.00 92.88 170 GLU A C 1
ATOM 1366 O O . GLU A 1 170 ? -6.522 9.377 8.133 1.00 92.88 170 GLU A O 1
ATOM 1371 N N . THR A 1 171 ? -7.069 9.055 5.963 1.00 90.44 171 THR A N 1
ATOM 1372 C CA . THR A 1 171 ? -8.523 8.932 6.152 1.00 90.44 171 THR A CA 1
ATOM 1373 C C . THR A 1 171 ? -8.852 7.760 7.074 1.00 90.44 171 THR A C 1
ATOM 1375 O O . THR A 1 171 ? -9.538 7.941 8.078 1.00 90.44 171 THR A O 1
ATOM 1378 N N . LEU A 1 172 ? -8.252 6.592 6.823 1.00 92.25 172 LEU A N 1
ATOM 1379 C CA . LEU A 1 172 ? -8.380 5.405 7.676 1.00 92.25 172 LEU A CA 1
ATOM 1380 C C . LEU A 1 172 ? -8.043 5.684 9.143 1.00 92.25 172 LEU A C 1
ATOM 1382 O O . LEU A 1 172 ? -8.748 5.263 10.063 1.00 92.25 172 LEU A O 1
ATOM 1386 N N . LEU A 1 173 ? -6.936 6.387 9.371 1.00 91.56 173 LEU A N 1
ATOM 1387 C CA . LEU A 1 173 ? -6.483 6.729 10.712 1.00 91.56 173 LEU A CA 1
ATOM 1388 C C . LEU A 1 173 ? -7.402 7.755 11.383 1.00 91.56 173 LEU A C 1
ATOM 1390 O O . LEU A 1 173 ? -7.652 7.649 12.583 1.00 91.56 173 LEU A O 1
ATOM 1394 N N . ALA A 1 174 ? -7.923 8.719 10.624 1.00 89.38 174 ALA A N 1
ATOM 1395 C CA . ALA A 1 174 ? -8.880 9.696 11.130 1.00 89.38 174 ALA A CA 1
ATOM 1396 C C . ALA A 1 174 ? -10.212 9.042 11.532 1.00 89.38 174 ALA A C 1
ATOM 1398 O O . ALA A 1 174 ? -10.745 9.352 12.599 1.00 89.38 174 ALA A O 1
ATOM 1399 N N . ASP A 1 175 ? -10.721 8.109 10.729 1.00 89.06 175 ASP A N 1
ATOM 1400 C CA . ASP A 1 175 ? -11.969 7.398 11.018 1.00 89.06 175 ASP A CA 1
ATOM 1401 C C . ASP A 1 175 ? -11.836 6.485 12.240 1.00 89.06 175 ASP A C 1
ATOM 1403 O O . ASP A 1 175 ? -12.746 6.408 13.068 1.00 89.06 175 ASP A O 1
ATOM 1407 N N . ARG A 1 176 ? -10.670 5.846 12.416 1.00 87.69 176 ARG A N 1
ATOM 1408 C CA . ARG A 1 176 ? -10.356 5.085 13.635 1.00 87.69 176 ARG A CA 1
ATOM 1409 C C . ARG A 1 176 ? -10.504 5.956 14.880 1.00 87.69 176 ARG A C 1
ATOM 1411 O O . ARG A 1 176 ? -11.108 5.521 15.858 1.00 87.69 176 ARG A O 1
ATOM 1418 N N . ASP A 1 177 ? -9.940 7.163 14.850 1.00 84.31 177 ASP A N 1
ATOM 1419 C CA . ASP A 1 177 ? -9.968 8.085 15.987 1.00 84.31 177 ASP A CA 1
ATOM 1420 C C . ASP A 1 177 ? -11.408 8.524 16.320 1.00 84.31 177 ASP A C 1
ATOM 1422 O O . ASP A 1 177 ? -11.780 8.581 17.495 1.00 84.31 177 ASP A O 1
ATOM 1426 N N . GLN A 1 178 ? -12.252 8.736 15.304 1.00 79.81 178 GLN A N 1
ATOM 1427 C CA . GLN A 1 178 ? -13.675 9.057 15.485 1.00 79.81 178 GLN A CA 1
ATOM 1428 C C . GLN A 1 178 ? -14.478 7.873 16.044 1.00 79.81 178 GLN A C 1
ATOM 1430 O O . GLN A 1 178 ? -15.267 8.052 16.972 1.00 79.81 178 GLN A O 1
ATOM 1435 N N . GLY A 1 179 ? -14.233 6.656 15.549 1.00 66.94 179 GLY A N 1
ATOM 1436 C CA . GLY A 1 179 ? -14.873 5.437 16.053 1.00 66.94 179 GLY A CA 1
ATOM 1437 C C . GLY A 1 179 ? -14.533 5.139 17.518 1.00 66.94 179 GLY A C 1
ATOM 1438 O O . GLY A 1 179 ? -15.387 4.666 18.267 1.00 66.94 179 GLY A O 1
ATOM 1439 N N . THR A 1 180 ? -13.317 5.481 17.963 1.00 59.94 180 THR A N 1
ATOM 1440 C CA . THR A 1 180 ? -12.911 5.348 19.374 1.00 59.94 180 THR A CA 1
ATOM 1441 C C . THR A 1 180 ? -13.479 6.421 20.302 1.00 59.94 180 THR A C 1
ATOM 1443 O O . THR A 1 180 ? -13.515 6.202 21.506 1.00 59.94 180 THR A O 1
ATOM 1446 N N . ALA A 1 181 ? -13.913 7.571 19.778 1.00 58.56 181 ALA A N 1
ATOM 1447 C CA . ALA A 1 181 ? -14.490 8.650 20.583 1.00 58.56 181 ALA A CA 1
ATOM 1448 C C . ALA A 1 181 ? -16.000 8.473 20.847 1.00 58.56 181 ALA A C 1
ATOM 1450 O O . ALA A 1 181 ? -16.544 9.127 21.734 1.00 58.56 181 ALA A O 1
ATOM 1451 N N . GLY A 1 182 ? -16.672 7.616 20.069 1.00 47.50 182 GLY A N 1
ATOM 1452 C CA . GLY A 1 182 ? -18.112 7.349 20.159 1.00 47.50 182 GLY A CA 1
ATOM 1453 C C . GLY A 1 182 ? -18.501 6.010 20.800 1.00 47.50 182 GLY A C 1
ATOM 1454 O O . GLY A 1 182 ? -19.689 5.691 20.802 1.00 47.50 182 GLY A O 1
ATOM 1455 N N . SER A 1 183 ? -17.534 5.235 21.308 1.00 44.25 183 SER A N 1
ATOM 1456 C CA . SER A 1 183 ? -17.739 3.955 22.016 1.00 44.25 183 SER A CA 1
ATOM 1457 C C . SER A 1 183 ? -17.384 4.083 23.493 1.00 44.25 183 SER A C 1
ATOM 1459 O O . SER A 1 183 ? -18.077 3.449 24.317 1.00 44.25 183 SER A O 1
#

Foldseek 3Di:
DDDDDDPDPDDPPVLVVLLVLLVCCLVPVPPLVVLCVLVVPFALVLLVVLLVVQDDDPPPDDDDDDPDDDDQLCPDPLLVVLLVVCVVVVPPPVLNVQLSVLSNQLCVVVVNPDLQPDALSSLSVSLSVCNVDNPHDNSSSSVSSSVSPVPRPPVVRSVVRSSSNSVSSSSSSVVRVVVVVVD

Radius of gyration: 18.04 Å; chains: 1; bounding box: 43×63×47 Å